Protein AF-A0A660UCB7-F1 (afdb_monomer_lite)

Structure (mmCIF, N/CA/C/O backbone):
data_AF-A0A660UCB7-F1
#
_entry.id   AF-A0A660UCB7-F1
#
loop_
_atom_site.group_PDB
_atom_site.id
_atom_site.type_symbol
_atom_site.label_atom_id
_atom_site.label_alt_id
_atom_site.label_comp_id
_atom_site.label_asym_id
_atom_site.label_entity_id
_atom_site.label_seq_id
_atom_site.pdbx_PDB_ins_code
_atom_site.Cartn_x
_atom_site.Cartn_y
_atom_site.Cartn_z
_atom_site.occupancy
_atom_site.B_iso_or_equiv
_atom_site.auth_seq_id
_atom_site.auth_comp_id
_atom_site.auth_asym_id
_atom_site.auth_atom_id
_atom_site.pdbx_PDB_model_num
ATOM 1 N N . MET A 1 1 ? -10.565 69.804 5.236 1.00 47.28 1 MET A N 1
ATOM 2 C CA . MET A 1 1 ? -10.182 69.127 3.976 1.00 47.28 1 MET A CA 1
ATOM 3 C C . MET A 1 1 ? -8.966 68.244 4.258 1.00 47.28 1 MET A C 1
ATOM 5 O O . MET A 1 1 ? -7.857 68.720 4.106 1.00 47.28 1 MET A O 1
ATOM 9 N N . GLU A 1 2 ? -9.143 66.993 4.703 1.00 52.09 2 GLU A N 1
ATOM 10 C CA . GLU A 1 2 ? -8.010 66.084 5.016 1.00 52.09 2 GLU A CA 1
ATOM 11 C C . GLU A 1 2 ? -8.271 64.611 4.627 1.00 52.09 2 GLU A C 1
ATOM 13 O O . GLU A 1 2 ? -7.689 63.690 5.181 1.00 52.09 2 GLU A O 1
ATOM 18 N N . ALA A 1 3 ? -9.126 64.343 3.634 1.00 50.25 3 ALA A N 1
ATOM 19 C CA . ALA A 1 3 ? -9.376 62.966 3.176 1.00 50.25 3 ALA A CA 1
ATOM 20 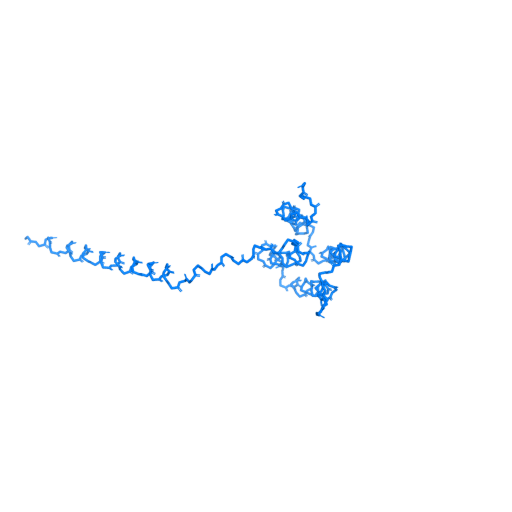C C . ALA A 1 3 ? -8.470 62.522 2.004 1.00 50.25 3 ALA A C 1
ATOM 22 O O . ALA A 1 3 ? -8.366 61.336 1.709 1.00 50.25 3 ALA A O 1
ATOM 23 N N . SER A 1 4 ? -7.786 63.452 1.324 1.00 53.91 4 SER A N 1
ATOM 24 C CA . SER A 1 4 ? -7.084 63.157 0.058 1.00 53.91 4 SER A CA 1
ATOM 25 C C . SER A 1 4 ? -5.646 62.630 0.233 1.00 53.91 4 SER A C 1
ATOM 27 O O . SER A 1 4 ? -5.049 62.129 -0.719 1.00 53.91 4 SER A O 1
ATOM 29 N N . GLY A 1 5 ? -5.073 62.722 1.440 1.00 53.78 5 GLY A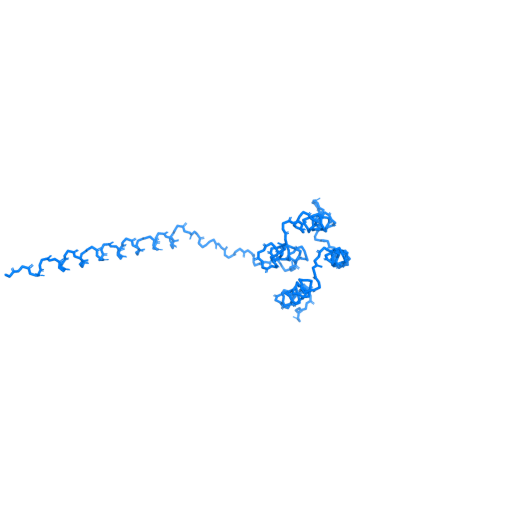 N 1
ATOM 30 C CA . GLY A 1 5 ? -3.704 62.269 1.727 1.00 53.78 5 GLY A CA 1
ATOM 31 C C . GLY A 1 5 ? -3.584 60.788 2.109 1.00 53.78 5 GLY A C 1
ATOM 32 O O . GLY A 1 5 ? -2.556 60.173 1.835 1.00 53.78 5 GLY A O 1
ATOM 33 N N . MET A 1 6 ? -4.629 60.210 2.710 1.00 51.88 6 MET A N 1
ATOM 34 C CA . MET A 1 6 ? -4.616 58.842 3.252 1.00 51.88 6 MET A CA 1
ATOM 35 C C . MET A 1 6 ? -4.736 57.791 2.135 1.00 51.88 6 MET A C 1
ATOM 37 O O . MET A 1 6 ? -3.851 56.953 1.994 1.00 51.88 6 MET A O 1
ATOM 41 N N . MET A 1 7 ? -5.695 57.960 1.210 1.00 58.62 7 MET A N 1
ATOM 42 C CA . MET A 1 7 ? -5.878 57.065 0.049 1.00 58.62 7 MET A CA 1
ATOM 43 C C . MET A 1 7 ? -4.640 56.957 -0.855 1.00 58.62 7 MET A C 1
ATOM 45 O O . MET A 1 7 ? -4.400 55.912 -1.453 1.00 58.62 7 MET A O 1
ATOM 49 N N . LYS A 1 8 ? -3.835 58.024 -0.971 1.00 56.78 8 LYS A N 1
ATOM 50 C CA . LYS A 1 8 ? -2.609 58.013 -1.792 1.00 56.78 8 LYS A CA 1
ATOM 51 C C . LYS A 1 8 ? -1.508 57.155 -1.166 1.00 56.78 8 LYS A C 1
ATOM 53 O O . LYS A 1 8 ? -0.749 56.525 -1.898 1.00 56.78 8 LYS A O 1
ATOM 58 N N . ARG A 1 9 ? -1.431 57.122 0.170 1.00 58.12 9 ARG A N 1
ATOM 59 C CA . ARG A 1 9 ? -0.480 56.290 0.922 1.00 58.12 9 ARG A CA 1
ATOM 60 C C . ARG A 1 9 ? -0.880 54.819 0.862 1.00 58.12 9 ARG A C 1
ATOM 62 O O . ARG A 1 9 ? -0.021 53.990 0.585 1.00 58.12 9 ARG A O 1
ATOM 69 N N . ASP A 1 10 ? -2.172 54.523 0.989 1.00 62.66 10 ASP A N 1
ATOM 70 C CA . ASP A 1 10 ? -2.699 53.158 0.869 1.00 62.66 10 ASP A CA 1
ATOM 71 C C . ASP A 1 10 ? -2.526 52.602 -0.552 1.00 62.66 10 ASP A C 1
ATOM 73 O O . ASP A 1 10 ? -2.124 51.453 -0.734 1.00 62.66 10 ASP A O 1
ATOM 77 N N . LEU A 1 11 ? -2.728 53.441 -1.576 1.00 65.12 11 LEU A N 1
ATOM 78 C CA . LEU A 1 11 ? -2.488 53.073 -2.972 1.00 65.12 11 LEU A CA 1
ATOM 79 C C . LEU A 1 11 ? -0.995 52.839 -3.257 1.00 65.12 11 LEU A C 1
ATOM 81 O O . LEU A 1 11 ? -0.643 51.865 -3.918 1.00 65.12 11 LEU A O 1
ATOM 85 N N . ALA A 1 12 ? -0.105 53.686 -2.733 1.00 65.88 12 ALA A N 1
ATOM 86 C CA . ALA A 1 12 ? 1.341 53.507 -2.877 1.00 65.88 12 ALA A CA 1
ATOM 87 C C . ALA A 1 12 ? 1.847 52.238 -2.164 1.00 65.88 12 ALA A C 1
ATOM 89 O O . ALA A 1 12 ? 2.740 51.551 -2.671 1.00 65.88 12 ALA A O 1
ATOM 90 N N . PHE A 1 13 ? 1.244 51.894 -1.023 1.00 65.94 13 PHE A N 1
ATOM 91 C CA . PHE A 1 13 ? 1.552 50.675 -0.281 1.00 65.94 13 PHE A CA 1
ATOM 92 C C . PHE A 1 13 ? 1.051 49.427 -1.021 1.00 65.94 13 PHE A C 1
ATOM 94 O O . PHE A 1 13 ? 1.806 48.473 -1.200 1.00 65.94 13 PHE A O 1
ATOM 101 N N . ALA A 1 14 ? -0.176 49.462 -1.551 1.00 68.00 14 ALA A N 1
ATOM 102 C CA . ALA A 1 14 ? -0.734 48.384 -2.367 1.00 68.00 14 ALA A CA 1
ATOM 103 C C . ALA A 1 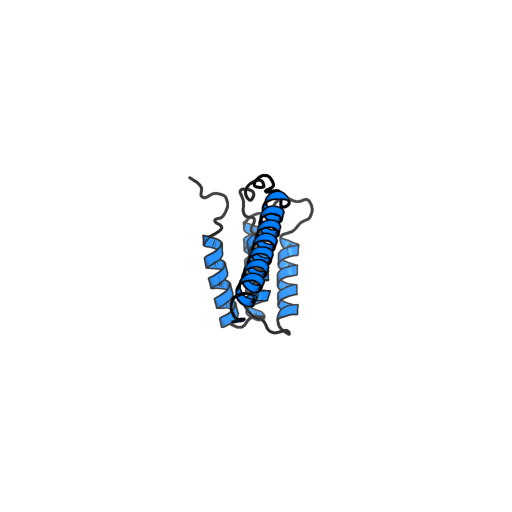14 ? 0.082 48.137 -3.649 1.00 68.00 14 ALA A C 1
ATOM 105 O O . ALA A 1 14 ? 0.358 46.988 -3.993 1.00 68.00 14 ALA A O 1
ATOM 106 N N . ILE A 1 15 ? 0.535 49.202 -4.322 1.00 72.19 15 ILE A N 1
ATOM 107 C CA . ILE A 1 15 ? 1.406 49.097 -5.502 1.00 72.19 15 ILE A CA 1
ATOM 108 C C . ILE A 1 15 ? 2.772 48.509 -5.124 1.00 72.19 15 ILE A C 1
ATOM 110 O O . ILE A 1 15 ? 3.281 47.658 -5.849 1.00 72.19 15 ILE A O 1
ATOM 114 N N . SER A 1 16 ? 3.345 48.893 -3.979 1.00 67.06 16 SER A N 1
ATOM 115 C CA . SER A 1 16 ? 4.616 48.321 -3.502 1.00 67.06 16 SER A CA 1
ATOM 116 C C . SER A 1 16 ? 4.501 46.832 -3.170 1.00 67.06 16 SER A C 1
ATOM 118 O O . SER A 1 16 ? 5.387 46.058 -3.528 1.00 67.06 16 SER A O 1
ATOM 120 N N . ILE A 1 17 ? 3.392 46.404 -2.556 1.00 74.06 17 ILE A N 1
ATOM 121 C CA . ILE A 1 17 ? 3.121 44.982 -2.297 1.00 74.06 17 ILE A CA 1
ATOM 122 C C . ILE A 1 17 ? 2.951 44.219 -3.615 1.00 74.06 17 ILE A C 1
ATOM 124 O O . ILE A 1 17 ? 3.537 43.149 -3.781 1.00 74.06 17 ILE A O 1
ATOM 128 N N . ALA A 1 18 ? 2.199 44.771 -4.571 1.00 68.88 18 ALA A N 1
ATOM 129 C CA . ALA A 1 18 ? 2.004 4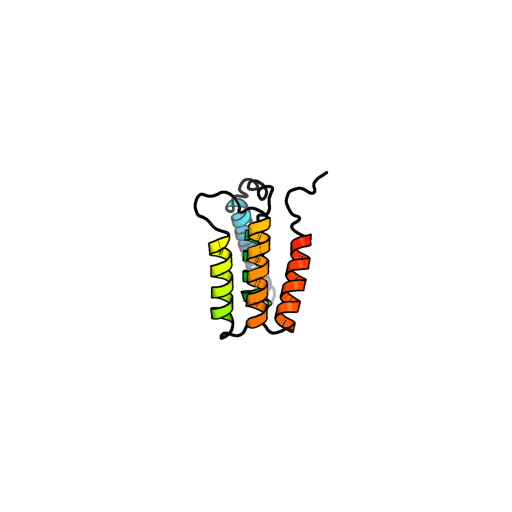4.151 -5.879 1.00 68.88 18 ALA A CA 1
ATOM 130 C C . ALA A 1 18 ? 3.322 44.038 -6.664 1.00 68.88 18 ALA A C 1
ATOM 132 O O . ALA A 1 18 ? 3.594 42.996 -7.260 1.00 68.88 18 ALA A O 1
ATOM 133 N N . ALA A 1 19 ? 4.172 45.067 -6.615 1.00 70.62 19 ALA A N 1
ATOM 134 C CA . ALA A 1 19 ? 5.498 45.051 -7.227 1.00 70.62 19 ALA A CA 1
ATOM 135 C C . ALA A 1 19 ? 6.430 44.032 -6.549 1.00 70.62 19 ALA A C 1
ATOM 137 O O . ALA A 1 19 ? 7.140 43.299 -7.236 1.00 70.62 19 ALA A O 1
ATOM 138 N N . GLY A 1 20 ? 6.381 43.926 -5.216 1.00 68.69 20 GLY A N 1
ATOM 139 C CA . GLY A 1 20 ? 7.117 42.914 -4.454 1.00 68.69 20 GLY A CA 1
ATOM 140 C C . GLY A 1 20 ? 6.691 41.486 -4.807 1.00 68.69 20 GLY A C 1
ATOM 141 O O . GLY A 1 20 ? 7.537 40.639 -5.087 1.00 68.69 20 GLY A O 1
ATOM 142 N N . LEU A 1 21 ? 5.383 41.225 -4.885 1.00 71.12 21 LEU A N 1
ATOM 143 C CA . LEU A 1 21 ? 4.836 39.934 -5.323 1.00 71.12 21 LEU A CA 1
ATOM 144 C C . LEU A 1 21 ? 5.215 39.609 -6.773 1.00 71.12 21 LEU A C 1
ATOM 146 O O . LEU A 1 21 ? 5.614 38.481 -7.061 1.00 71.12 21 LEU A O 1
ATOM 150 N N . ALA A 1 22 ? 5.154 40.588 -7.679 1.00 67.38 22 ALA A N 1
ATOM 151 C CA . ALA A 1 22 ? 5.566 40.411 -9.069 1.00 67.38 22 ALA A CA 1
ATOM 152 C C . ALA A 1 22 ? 7.066 40.089 -9.192 1.00 67.38 22 ALA A C 1
ATOM 154 O O . ALA A 1 22 ? 7.441 39.220 -9.979 1.00 67.38 22 ALA A O 1
ATOM 155 N N . ALA A 1 23 ? 7.918 40.721 -8.379 1.00 66.75 23 ALA A N 1
ATOM 156 C CA . ALA A 1 23 ? 9.348 40.431 -8.339 1.00 66.75 23 ALA A CA 1
ATOM 157 C C . ALA A 1 23 ? 9.639 39.016 -7.809 1.00 66.75 23 ALA A C 1
ATOM 159 O O . ALA A 1 23 ? 10.476 38.316 -8.378 1.00 66.75 23 ALA A O 1
ATOM 160 N N . ILE A 1 24 ? 8.912 38.552 -6.784 1.00 68.06 24 ILE A N 1
ATOM 161 C CA . ILE A 1 24 ? 9.037 37.181 -6.261 1.00 68.06 24 ILE A CA 1
ATOM 162 C C . ILE A 1 24 ? 8.608 36.153 -7.320 1.00 68.06 24 ILE A C 1
ATOM 164 O O . ILE A 1 24 ? 9.303 35.158 -7.525 1.00 68.06 24 ILE A O 1
ATOM 168 N N . LEU A 1 25 ? 7.512 36.403 -8.043 1.00 64.50 25 LEU A N 1
ATOM 169 C CA . LEU A 1 25 ? 7.050 35.528 -9.128 1.00 64.50 25 LEU A CA 1
ATOM 170 C C . LEU A 1 25 ? 8.030 35.499 -10.313 1.00 64.50 25 LEU A C 1
ATOM 172 O O . LEU A 1 25 ? 8.300 34.430 -10.861 1.00 64.50 25 LEU A O 1
ATOM 176 N N . ALA A 1 26 ? 8.606 36.645 -10.685 1.00 63.78 26 ALA A N 1
ATOM 177 C CA . ALA A 1 26 ? 9.623 36.720 -11.733 1.00 63.78 26 ALA A CA 1
ATOM 178 C C . ALA A 1 26 ? 10.922 36.007 -11.318 1.00 63.78 26 ALA A C 1
ATOM 180 O O . ALA A 1 26 ? 11.524 35.295 -12.120 1.00 63.78 26 ALA A O 1
ATOM 181 N N . PHE A 1 27 ? 11.319 36.131 -10.048 1.00 60.78 27 PHE A N 1
ATOM 182 C CA . PHE A 1 27 ? 12.483 35.443 -9.498 1.00 60.78 27 PHE A CA 1
ATOM 183 C C . PHE A 1 27 ? 12.287 33.922 -9.479 1.00 60.78 27 PHE A C 1
ATOM 185 O O . PHE A 1 27 ? 13.186 33.198 -9.898 1.00 60.78 27 PHE A O 1
ATOM 192 N N . GLN A 1 28 ? 11.103 33.421 -9.105 1.00 57.97 28 GLN A N 1
ATOM 193 C CA . GLN A 1 28 ? 10.747 31.995 -9.210 1.00 57.97 28 GLN A CA 1
ATOM 194 C C . GLN A 1 28 ? 10.800 31.497 -10.667 1.00 57.97 28 GLN A C 1
ATOM 196 O O . GLN A 1 28 ? 11.287 30.401 -10.931 1.00 57.97 28 GLN A O 1
ATOM 201 N N . ALA A 1 29 ? 10.360 32.310 -11.635 1.00 56.53 29 ALA A N 1
ATOM 202 C CA . ALA A 1 29 ? 10.397 31.953 -13.056 1.00 56.53 29 ALA A CA 1
ATOM 203 C C . ALA A 1 29 ? 11.816 31.919 -13.658 1.00 56.53 29 ALA A C 1
ATOM 205 O O . ALA A 1 29 ? 12.037 31.202 -14.635 1.00 56.53 29 ALA A O 1
ATOM 206 N N . LEU A 1 30 ? 12.756 32.689 -13.097 1.00 56.84 30 LEU A N 1
ATOM 207 C CA . LEU A 1 30 ? 14.141 32.801 -13.573 1.00 56.84 30 LEU A CA 1
ATOM 208 C C . LEU A 1 30 ? 15.125 31.888 -12.826 1.00 56.84 30 LEU A C 1
ATOM 210 O O . LEU A 1 30 ? 16.132 31.491 -13.405 1.00 56.84 30 LEU A O 1
ATOM 214 N N . THR A 1 31 ? 14.855 31.554 -11.560 1.00 54.06 31 THR A N 1
ATOM 215 C CA . THR A 1 31 ? 15.765 30.756 -10.715 1.00 54.06 31 THR A CA 1
ATOM 216 C C . THR A 1 31 ? 15.363 29.300 -10.563 1.00 54.06 31 THR A C 1
ATOM 218 O O . THR A 1 31 ? 16.210 28.493 -10.191 1.00 54.06 31 THR A O 1
ATOM 221 N N . ILE A 1 32 ? 14.119 28.930 -10.891 1.00 53.25 32 ILE A N 1
ATOM 222 C CA . ILE A 1 32 ? 13.780 27.527 -11.114 1.00 53.25 32 ILE A CA 1
ATOM 223 C C . ILE A 1 32 ? 14.240 27.209 -12.534 1.00 53.25 32 ILE A C 1
ATOM 225 O O . ILE A 1 32 ? 13.565 27.617 -13.486 1.00 53.25 32 ILE A O 1
ATOM 229 N N . PRO A 1 33 ? 15.358 26.487 -12.733 1.00 44.19 33 PRO A N 1
ATOM 230 C CA . PRO A 1 33 ? 15.617 25.925 -14.037 1.00 44.19 33 PRO A CA 1
ATOM 231 C C . PRO A 1 33 ? 14.390 25.083 -14.378 1.00 44.19 33 PRO A C 1
ATOM 233 O O . PRO A 1 33 ? 14.102 24.075 -13.727 1.00 44.19 33 PRO A O 1
ATOM 236 N N . ARG A 1 34 ? 13.661 25.476 -15.428 1.00 49.78 34 ARG A N 1
ATOM 237 C CA . ARG A 1 34 ? 12.971 24.492 -16.255 1.00 49.78 34 ARG A CA 1
ATOM 238 C C . ARG A 1 34 ? 14.088 23.639 -16.830 1.00 49.78 34 ARG A C 1
ATOM 240 O O . ARG A 1 34 ? 14.560 23.887 -17.936 1.00 49.78 34 ARG A O 1
ATOM 247 N N . GLY A 1 35 ? 14.568 22.699 -16.015 1.00 47.16 35 GLY A N 1
ATOM 248 C CA . GLY A 1 35 ? 15.487 21.675 -16.449 1.00 47.16 35 GLY A CA 1
ATOM 249 C C . GLY A 1 35 ? 14.917 21.062 -17.722 1.00 47.16 35 GLY A C 1
ATOM 250 O O . GLY A 1 35 ? 13.693 21.117 -17.931 1.00 47.16 35 GLY A O 1
ATOM 251 N N . PRO A 1 36 ? 15.774 20.519 -18.600 1.00 44.19 36 PRO A N 1
ATOM 252 C CA . PRO A 1 36 ? 15.288 19.764 -19.743 1.00 44.19 36 PRO A CA 1
ATOM 253 C C . PRO A 1 36 ? 14.184 18.855 -19.224 1.00 44.19 36 PRO A C 1
ATOM 255 O O . PRO A 1 36 ? 14.375 18.242 -18.170 1.00 44.19 36 PRO A O 1
ATOM 258 N N . ARG A 1 37 ? 13.010 18.863 -19.884 1.00 47.22 37 ARG A N 1
ATOM 259 C CA . ARG A 1 37 ? 11.971 17.858 -19.635 1.00 47.22 37 ARG A CA 1
ATOM 260 C C . ARG A 1 37 ? 12.743 16.563 -19.482 1.00 47.22 37 ARG A C 1
ATOM 262 O O . ARG A 1 37 ? 13.383 16.144 -20.449 1.00 47.22 37 ARG A O 1
ATOM 269 N N . GLY A 1 38 ? 12.802 16.055 -18.247 1.00 45.75 38 GLY A N 1
ATOM 270 C CA . GLY A 1 38 ? 13.577 14.861 -17.963 1.00 45.75 38 GLY A CA 1
ATOM 271 C C . GLY A 1 38 ? 13.147 13.810 -18.976 1.00 45.75 38 GLY A C 1
ATOM 272 O O . GLY A 1 38 ? 12.013 13.913 -19.471 1.00 45.75 38 GLY A O 1
ATOM 273 N N . PRO A 1 39 ? 14.024 12.857 -19.336 1.00 41.81 39 PRO A N 1
ATOM 274 C CA . PRO A 1 39 ? 13.618 11.759 -20.200 1.00 41.81 39 PRO A CA 1
ATOM 275 C C . PRO A 1 39 ? 12.236 11.318 -19.728 1.00 41.81 39 PRO A C 1
ATOM 277 O O . PRO A 1 39 ? 12.042 11.097 -18.526 1.00 41.81 39 PRO A O 1
ATOM 280 N N . GLY A 1 40 ? 11.251 11.385 -20.637 1.00 44.16 40 GLY A N 1
ATOM 281 C CA . GLY A 1 40 ? 9.876 11.023 -20.308 1.00 44.16 40 GLY A CA 1
ATOM 282 C C . GLY A 1 40 ? 9.906 9.705 -19.536 1.00 44.16 40 GLY A C 1
ATOM 283 O O . GLY A 1 40 ? 10.828 8.918 -19.778 1.00 44.16 40 GLY A O 1
ATOM 284 N N . PRO A 1 41 ? 8.990 9.494 -18.570 1.00 43.56 41 PRO A N 1
ATOM 285 C CA . PRO A 1 41 ? 9.053 8.336 -17.685 1.00 43.56 41 PRO A CA 1
ATOM 286 C C . PRO A 1 41 ? 9.384 7.097 -18.525 1.00 43.56 41 PRO A C 1
ATOM 288 O O . PRO A 1 41 ? 8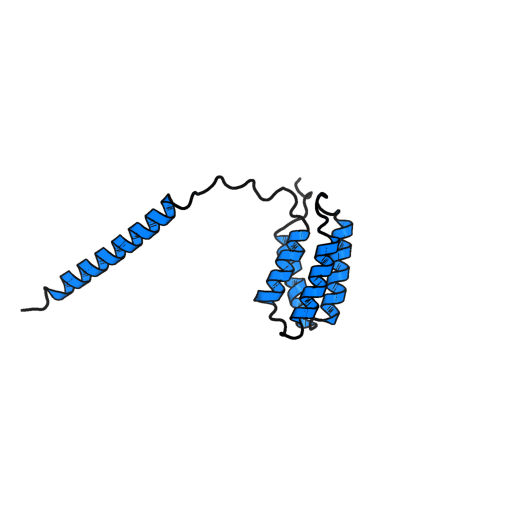.731 6.914 -19.558 1.00 43.56 41 PRO A O 1
ATOM 291 N N . PRO A 1 42 ? 10.446 6.344 -18.172 1.00 41.06 42 PRO A N 1
ATOM 292 C CA . PRO A 1 42 ? 10.985 5.303 -19.035 1.00 41.06 42 PRO A CA 1
ATOM 293 C C . PRO A 1 42 ? 9.850 4.392 -19.522 1.00 41.06 42 PRO A C 1
ATOM 295 O O . PRO A 1 42 ? 8.931 4.100 -18.749 1.00 41.06 42 PRO A O 1
ATOM 298 N N . PRO A 1 43 ? 9.854 3.989 -20.805 1.00 41.59 43 PRO A N 1
ATOM 299 C CA . PRO A 1 43 ? 8.789 3.169 -21.356 1.00 41.59 43 PRO A CA 1
ATOM 300 C C . PRO A 1 43 ? 8.797 1.826 -20.627 1.00 41.59 43 PRO A C 1
ATOM 302 O O . PRO A 1 43 ? 9.740 1.047 -20.730 1.00 41.59 43 PRO A O 1
ATOM 305 N N . GLY A 1 44 ? 7.752 1.606 -19.834 1.00 44.28 44 GLY A N 1
ATOM 306 C CA . GLY A 1 44 ? 7.731 0.585 -18.796 1.00 44.28 44 GLY A CA 1
ATOM 307 C C . GLY A 1 44 ? 7.498 1.231 -17.450 1.00 44.28 44 GLY A C 1
ATOM 308 O O . GLY A 1 44 ? 8.421 1.387 -16.657 1.00 44.28 44 GLY A O 1
ATOM 309 N N . MET A 1 45 ? 6.246 1.606 -17.181 1.00 48.38 45 MET A N 1
ATOM 310 C CA . MET A 1 45 ? 5.873 1.864 -15.802 1.00 48.38 45 MET A CA 1
ATOM 311 C C . MET A 1 45 ? 5.964 0.531 -15.070 1.00 48.38 45 MET A C 1
ATOM 313 O O . MET A 1 45 ? 5.105 -0.339 -15.234 1.00 48.38 45 MET A O 1
ATOM 317 N N . ALA A 1 46 ? 7.079 0.345 -14.370 1.00 53.78 46 ALA A N 1
ATOM 318 C CA . ALA A 1 46 ? 7.327 -0.876 -13.658 1.00 53.78 46 ALA A CA 1
ATOM 319 C C . ALA A 1 46 ? 6.253 -1.023 -12.558 1.00 53.78 46 ALA A C 1
ATOM 321 O O . ALA A 1 46 ? 5.679 -0.042 -12.066 1.00 53.78 46 ALA A O 1
ATOM 322 N N . PRO A 1 47 ? 5.870 -2.255 -12.222 1.00 53.75 47 PRO A N 1
ATOM 323 C CA . PRO A 1 47 ? 4.816 -2.485 -11.240 1.00 53.75 47 PRO A CA 1
ATOM 324 C C . PRO A 1 47 ? 5.182 -2.092 -9.802 1.00 53.75 47 PRO A C 1
ATOM 326 O O . PRO A 1 47 ? 4.310 -2.029 -8.937 1.00 53.75 47 PRO A O 1
ATOM 329 N N . ASP A 1 48 ? 6.452 -1.758 -9.574 1.00 62.03 48 ASP A N 1
ATOM 330 C CA . ASP A 1 48 ? 6.959 -1.068 -8.388 1.00 62.03 48 ASP A CA 1
ATOM 331 C C . ASP A 1 48 ? 6.219 0.256 -8.116 1.00 62.03 48 ASP A C 1
ATOM 333 O O . ASP A 1 48 ? 5.932 0.573 -6.962 1.00 62.03 48 ASP A O 1
ATOM 337 N N . ARG A 1 49 ? 5.806 0.985 -9.162 1.00 71.94 49 ARG A N 1
ATOM 338 C CA . ARG A 1 49 ? 5.037 2.229 -9.018 1.00 71.94 49 ARG A CA 1
ATOM 339 C C . ARG A 1 49 ? 3.608 2.011 -8.551 1.00 71.94 49 ARG A C 1
ATOM 341 O O . ARG A 1 49 ? 3.055 2.889 -7.894 1.00 71.94 49 ARG A O 1
ATOM 348 N N . LEU A 1 50 ? 2.997 0.871 -8.886 1.00 78.56 50 LEU A N 1
ATOM 349 C CA . LEU A 1 50 ? 1.671 0.541 -8.360 1.00 78.56 50 LEU A CA 1
ATOM 350 C C . LEU A 1 50 ? 1.760 0.290 -6.856 1.00 78.56 50 LEU A C 1
ATOM 352 O O . LEU A 1 50 ? 0.915 0.790 -6.122 1.00 78.56 50 LEU A O 1
ATOM 356 N N . LEU A 1 51 ? 2.790 -0.433 -6.410 1.00 85.06 51 LEU A N 1
ATOM 357 C CA . LEU A 1 51 ? 3.032 -0.694 -4.994 1.00 85.06 51 LEU A CA 1
ATOM 358 C C . LEU A 1 51 ? 3.277 0.613 -4.218 1.00 85.06 51 LEU A C 1
ATOM 360 O O . LEU A 1 51 ? 2.644 0.847 -3.192 1.00 85.06 51 LEU A O 1
ATOM 364 N N . GLU A 1 52 ? 4.113 1.504 -4.755 1.00 84.00 52 GLU A N 1
ATOM 365 C CA . GLU A 1 52 ? 4.393 2.819 -4.162 1.00 84.00 52 GLU A CA 1
ATOM 366 C C . GLU A 1 52 ? 3.163 3.727 -4.113 1.00 84.00 52 GLU A C 1
ATOM 368 O O . GLU A 1 52 ? 2.842 4.290 -3.065 1.00 84.00 52 GLU A O 1
ATOM 373 N N . ALA A 1 53 ? 2.425 3.830 -5.217 1.00 85.62 53 ALA A N 1
ATOM 374 C CA . ALA A 1 53 ? 1.207 4.625 -5.254 1.00 85.62 53 ALA A CA 1
ATOM 375 C C . ALA A 1 53 ? 0.135 4.054 -4.306 1.00 85.62 53 ALA A C 1
ATOM 377 O O . ALA A 1 53 ? -0.588 4.816 -3.667 1.00 85.62 53 ALA A O 1
ATOM 378 N N . SER A 1 54 ? 0.040 2.724 -4.212 1.00 90.12 54 SER A N 1
ATOM 379 C CA . SER A 1 54 ? -0.896 2.007 -3.340 1.00 90.12 54 SER A CA 1
ATOM 380 C C . SER A 1 54 ? -0.600 2.290 -1.868 1.00 90.12 54 SER A C 1
ATOM 382 O O . SER A 1 54 ? -1.503 2.662 -1.119 1.00 90.12 54 SER A O 1
ATOM 384 N N . TRP A 1 55 ? 0.674 2.253 -1.475 1.00 92.12 55 TRP A N 1
ATOM 385 C CA . TRP A 1 55 ? 1.101 2.653 -0.135 1.00 92.12 55 TRP A CA 1
ATOM 386 C C . TRP A 1 55 ? 0.754 4.112 0.184 1.00 92.12 55 TRP A C 1
ATOM 388 O O . TRP A 1 55 ? 0.172 4.397 1.230 1.00 92.12 55 TRP A O 1
ATOM 398 N N . ALA A 1 56 ? 1.035 5.040 -0.737 1.00 90.62 56 ALA A N 1
ATOM 399 C CA . ALA A 1 56 ? 0.694 6.449 -0.549 1.00 90.62 56 ALA A CA 1
ATOM 400 C C . ALA A 1 56 ? -0.821 6.650 -0.372 1.00 90.62 56 ALA A C 1
ATOM 402 O O . ALA A 1 56 ? -1.257 7.369 0.528 1.00 90.62 56 ALA A O 1
ATOM 403 N N . PHE A 1 57 ? -1.636 5.973 -1.184 1.00 92.19 57 PHE A N 1
ATOM 404 C CA . PHE A 1 57 ? -3.089 6.011 -1.044 1.00 92.19 57 PHE A CA 1
ATOM 405 C C . PHE A 1 57 ? -3.544 5.499 0.328 1.00 92.19 57 PHE A C 1
ATOM 407 O O . PHE A 1 57 ? -4.401 6.116 0.960 1.00 92.19 57 PHE A O 1
ATOM 414 N N . ILE A 1 58 ? -2.946 4.418 0.831 1.00 91.75 58 ILE A N 1
ATOM 415 C CA . ILE A 1 58 ? -3.255 3.915 2.171 1.00 91.75 58 ILE A CA 1
ATOM 416 C C . ILE A 1 58 ? -2.954 4.969 3.238 1.00 91.75 58 ILE A C 1
ATOM 418 O O . ILE A 1 58 ? -3.837 5.295 4.031 1.00 91.75 58 ILE A O 1
ATOM 422 N N . CYS A 1 59 ? -1.746 5.534 3.234 1.00 89.06 59 CYS A N 1
ATOM 423 C CA . CYS A 1 59 ? -1.317 6.489 4.255 1.00 89.06 59 CYS A CA 1
ATOM 424 C C . CYS A 1 59 ? -2.144 7.780 4.278 1.00 89.06 59 CYS A C 1
ATOM 426 O O . CYS A 1 59 ? -2.407 8.306 5.356 1.00 89.06 59 CYS A O 1
ATOM 428 N N . PHE A 1 60 ? -2.543 8.300 3.114 1.00 88.69 60 PHE A N 1
ATOM 429 C CA . PHE A 1 60 ? -3.142 9.636 3.027 1.00 88.69 60 PHE A CA 1
ATOM 430 C C . PHE A 1 60 ? -4.657 9.633 2.796 1.00 88.69 60 PHE A C 1
ATOM 432 O O . PHE A 1 60 ? -5.343 10.541 3.257 1.00 88.69 60 PHE A O 1
ATOM 439 N N . GLU A 1 61 ? -5.200 8.619 2.121 1.00 90.31 61 GLU A N 1
ATOM 440 C CA . GLU A 1 61 ? -6.586 8.636 1.628 1.00 90.31 61 GLU A CA 1
ATOM 441 C C . GLU A 1 61 ? -7.464 7.547 2.255 1.00 90.31 61 GLU A C 1
ATOM 443 O O . GLU A 1 61 ? -8.669 7.752 2.467 1.00 90.31 61 GLU A O 1
ATOM 448 N N . LEU A 1 62 ? -6.883 6.380 2.558 1.00 90.56 62 LEU A N 1
ATOM 449 C CA . LEU A 1 62 ? -7.627 5.243 3.106 1.00 90.56 62 LEU A CA 1
ATOM 450 C C . LEU A 1 62 ? -7.901 5.374 4.609 1.00 90.56 62 LEU A C 1
ATOM 452 O O . LEU A 1 62 ? -8.848 4.759 5.095 1.00 90.56 62 LEU A O 1
ATOM 456 N N . ARG A 1 63 ? -7.129 6.221 5.305 1.00 90.81 63 ARG A N 1
ATOM 457 C CA . ARG A 1 63 ? -7.254 6.519 6.743 1.00 90.81 63 ARG A CA 1
ATOM 458 C C . ARG A 1 63 ? -7.314 5.238 7.604 1.00 90.81 63 ARG A C 1
ATOM 460 O O . ARG A 1 63 ? -8.320 5.020 8.281 1.00 90.81 63 ARG A O 1
ATOM 467 N N . PRO A 1 64 ? -6.291 4.363 7.542 1.00 91.75 64 PRO A N 1
ATOM 468 C CA . PRO A 1 64 ? -6.186 3.222 8.450 1.00 91.75 64 PRO A CA 1
ATOM 469 C C . PRO A 1 64 ? -6.064 3.693 9.905 1.00 91.75 64 PRO A C 1
ATOM 471 O O . PRO A 1 64 ? -5.649 4.826 10.159 1.00 91.75 64 PRO A O 1
ATOM 474 N N . SER A 1 65 ? -6.414 2.829 10.857 1.00 92.81 65 SER A N 1
ATOM 475 C CA . SER A 1 65 ? -6.151 3.087 12.273 1.00 92.81 65 SER A CA 1
ATOM 476 C C . SER A 1 65 ? -4.653 3.004 12.580 1.00 92.81 65 SER A C 1
ATOM 478 O O . SER A 1 65 ? -3.883 2.354 11.865 1.00 92.81 65 SER A O 1
ATOM 480 N N . ASP A 1 66 ? -4.243 3.615 13.690 1.00 93.31 66 ASP A N 1
ATOM 481 C CA . ASP A 1 66 ? -2.853 3.558 14.155 1.00 93.31 66 ASP A CA 1
ATOM 482 C C . ASP A 1 66 ? -2.400 2.123 14.468 1.00 93.31 66 ASP A C 1
ATOM 484 O O . ASP A 1 66 ? -1.226 1.796 14.318 1.00 93.31 66 ASP A O 1
ATOM 488 N N . GLU A 1 67 ? -3.336 1.248 14.839 1.00 93.75 67 GLU A N 1
ATOM 489 C CA . GLU A 1 67 ? -3.092 -0.177 15.085 1.00 93.75 67 GLU A CA 1
ATOM 490 C C . GLU A 1 67 ? -2.881 -0.962 13.780 1.00 93.75 67 GLU A C 1
ATOM 492 O O . GLU A 1 67 ? -2.060 -1.876 13.735 1.00 93.75 67 GLU A O 1
ATOM 497 N N . GLN A 1 68 ? -3.561 -0.576 12.693 1.00 93.50 68 GLN A N 1
ATOM 498 C CA . GLN A 1 68 ? -3.406 -1.202 11.374 1.00 93.50 68 GLN A CA 1
ATOM 499 C C . GLN A 1 68 ? -2.082 -0.809 10.700 1.00 93.50 68 GLN A C 1
ATOM 501 O O . GLN A 1 68 ? -1.490 -1.609 9.973 1.00 93.50 68 GLN A O 1
ATOM 506 N N . LEU A 1 69 ? -1.600 0.421 10.909 1.00 93.94 69 LEU A N 1
ATOM 507 C CA . LEU A 1 69 ? -0.437 0.974 10.201 1.00 93.94 69 LEU A CA 1
ATOM 508 C C . LEU A 1 69 ? 0.847 0.123 10.307 1.00 93.94 69 LEU A C 1
ATOM 510 O O . LEU A 1 69 ? 1.480 -0.093 9.268 1.00 93.94 69 LEU A O 1
ATOM 514 N N . PRO A 1 70 ? 1.255 -0.391 11.486 1.00 95.69 70 PRO A N 1
ATOM 515 C CA . PRO A 1 70 ? 2.414 -1.273 11.601 1.00 95.69 70 PRO A CA 1
ATOM 516 C C . PRO A 1 70 ? 2.283 -2.561 10.783 1.00 95.69 70 PRO A C 1
ATOM 518 O O . PRO A 1 70 ? 3.254 -3.000 10.165 1.00 95.69 70 PRO A O 1
ATOM 521 N N . GLU A 1 71 ? 1.094 -3.165 10.754 1.00 95.81 71 GLU A N 1
ATOM 522 C CA . GLU A 1 71 ? 0.843 -4.400 10.007 1.00 95.81 71 GLU A CA 1
ATOM 523 C C . GLU A 1 71 ? 0.824 -4.151 8.499 1.00 95.81 71 GLU A C 1
ATOM 525 O O . GLU A 1 71 ? 1.455 -4.889 7.737 1.00 95.81 71 GLU A O 1
ATOM 530 N N . LEU A 1 72 ? 0.181 -3.060 8.071 1.00 95.56 72 LEU A N 1
ATOM 531 C CA . LEU A 1 72 ? 0.189 -2.613 6.680 1.00 95.56 72 LEU A CA 1
ATOM 532 C C . LEU A 1 72 ? 1.621 -2.349 6.215 1.00 95.56 72 LEU A C 1
ATOM 534 O O . LEU A 1 72 ? 2.035 -2.855 5.175 1.00 95.56 72 LEU A O 1
ATOM 538 N N . ARG A 1 73 ? 2.412 -1.628 7.014 1.00 94.69 73 ARG A N 1
ATOM 539 C CA . ARG A 1 73 ? 3.816 -1.348 6.704 1.00 94.69 73 ARG A CA 1
ATOM 540 C C . ARG A 1 73 ? 4.613 -2.631 6.478 1.00 94.69 73 ARG A C 1
ATOM 542 O O . ARG A 1 73 ? 5.286 -2.739 5.458 1.00 94.69 73 ARG A O 1
ATOM 549 N N . ARG A 1 74 ? 4.495 -3.615 7.375 1.00 95.56 74 ARG A N 1
ATOM 550 C CA . ARG A 1 74 ? 5.169 -4.919 7.232 1.00 95.56 74 ARG A CA 1
ATOM 551 C C . ARG A 1 74 ? 4.738 -5.653 5.964 1.00 95.56 74 ARG A C 1
ATOM 553 O O . ARG A 1 74 ? 5.579 -6.189 5.249 1.00 95.56 74 ARG A O 1
ATOM 560 N N . ALA A 1 75 ? 3.440 -5.658 5.653 1.00 95.12 75 ALA A N 1
ATOM 561 C CA . ALA A 1 75 ? 2.931 -6.310 4.450 1.00 95.12 75 ALA A CA 1
ATOM 562 C C . ALA A 1 75 ? 3.530 -5.704 3.169 1.00 95.12 75 ALA A C 1
ATOM 564 O O . ALA A 1 75 ? 3.903 -6.442 2.254 1.00 95.12 75 ALA A O 1
ATOM 565 N N . TYR A 1 76 ? 3.664 -4.379 3.126 1.00 93.38 76 TYR A N 1
ATOM 566 C CA . TYR A 1 76 ? 4.273 -3.676 2.003 1.00 93.38 76 TYR A CA 1
ATOM 567 C C . TYR A 1 76 ? 5.799 -3.828 1.953 1.00 93.38 76 TYR A C 1
ATOM 569 O O . TYR A 1 76 ? 6.337 -4.043 0.869 1.00 93.38 76 TYR A O 1
ATOM 577 N N . GLU A 1 77 ? 6.507 -3.756 3.084 1.00 92.38 77 GLU A N 1
ATOM 578 C CA . GLU A 1 77 ? 7.960 -4.000 3.155 1.00 92.38 77 GLU A CA 1
ATOM 579 C C . GLU A 1 77 ? 8.317 -5.396 2.609 1.00 92.38 77 GLU A C 1
ATOM 581 O O . GLU A 1 77 ? 9.242 -5.541 1.804 1.00 92.38 77 GLU A O 1
ATOM 586 N N . ASP A 1 78 ? 7.515 -6.410 2.940 1.00 91.81 78 ASP A N 1
ATOM 587 C CA . ASP A 1 78 ? 7.658 -7.763 2.400 1.00 91.81 78 ASP A CA 1
ATOM 588 C C . ASP A 1 78 ? 7.407 -7.825 0.884 1.00 91.81 78 ASP A C 1
ATOM 590 O O . ASP A 1 78 ? 8.111 -8.538 0.168 1.00 91.81 78 ASP A O 1
ATOM 594 N N . ALA A 1 79 ? 6.427 -7.082 0.363 1.00 90.38 79 ALA A N 1
ATOM 595 C CA . ALA A 1 79 ? 6.186 -7.010 -1.078 1.00 90.38 79 ALA A CA 1
ATOM 596 C C . ALA A 1 79 ? 7.337 -6.292 -1.808 1.00 90.38 79 ALA A C 1
ATOM 598 O O . ALA A 1 79 ? 7.789 -6.745 -2.861 1.00 90.38 79 ALA A O 1
ATOM 599 N N . TRP A 1 80 ? 7.864 -5.211 -1.228 1.00 87.88 80 TRP A N 1
ATOM 600 C CA . TRP A 1 80 ? 8.999 -4.473 -1.778 1.00 87.88 80 TRP A CA 1
ATOM 601 C C . TRP A 1 80 ? 10.277 -5.297 -1.810 1.00 87.88 80 TRP A C 1
ATOM 603 O O . TRP A 1 80 ? 10.979 -5.260 -2.817 1.00 87.88 80 TRP A O 1
ATOM 613 N N . SER A 1 81 ? 10.581 -6.049 -0.751 1.00 87.25 81 SER A N 1
ATOM 614 C CA . SER A 1 81 ? 11.789 -6.883 -0.702 1.00 87.25 81 SER A CA 1
ATOM 615 C C . SER A 1 81 ? 11.794 -7.973 -1.779 1.00 87.25 81 SER A C 1
ATOM 617 O O . SER A 1 81 ? 12.843 -8.277 -2.342 1.00 87.25 81 SER A O 1
ATOM 619 N N . LYS A 1 82 ? 10.618 -8.505 -2.139 1.00 84.38 82 LYS A N 1
ATOM 620 C CA . LYS A 1 82 ? 10.469 -9.475 -3.236 1.00 84.38 82 LYS A CA 1
ATOM 621 C C . LYS A 1 82 ? 10.706 -8.859 -4.613 1.00 84.38 82 LYS A C 1
ATOM 623 O O . LYS A 1 82 ? 11.246 -9.532 -5.486 1.00 84.38 82 LYS A O 1
ATOM 628 N N . LEU A 1 83 ? 10.300 -7.601 -4.798 1.00 81.88 83 LEU A N 1
ATOM 629 C CA . LEU A 1 83 ? 10.325 -6.913 -6.093 1.00 81.88 83 LEU A CA 1
ATOM 630 C C . LEU A 1 83 ? 11.581 -6.075 -6.333 1.00 81.88 83 LEU A C 1
ATOM 632 O O . LEU A 1 83 ? 11.920 -5.798 -7.481 1.00 81.88 83 LEU A O 1
ATOM 636 N N . ARG A 1 84 ? 12.271 -5.647 -5.274 1.00 79.12 84 ARG A N 1
ATOM 637 C CA . ARG A 1 84 ? 13.428 -4.758 -5.358 1.00 79.12 84 ARG A CA 1
ATOM 638 C C . ARG A 1 84 ? 14.700 -5.519 -5.006 1.00 79.12 84 ARG A C 1
ATOM 640 O O . ARG A 1 84 ? 15.120 -5.544 -3.852 1.00 79.12 84 ARG A O 1
ATOM 647 N N . ARG A 1 85 ? 15.335 -6.098 -6.025 1.00 75.12 85 ARG A N 1
ATOM 648 C CA . ARG A 1 85 ? 16.661 -6.722 -5.922 1.00 75.12 85 ARG A CA 1
ATOM 649 C C . ARG A 1 85 ? 17.730 -5.716 -6.367 1.00 75.12 85 ARG A C 1
ATOM 651 O O . ARG A 1 85 ? 17.711 -5.284 -7.520 1.00 75.12 85 ARG A O 1
ATOM 658 N N . PRO A 1 86 ? 18.622 -5.256 -5.469 1.00 72.31 86 PRO A N 1
ATOM 659 C CA . PRO A 1 86 ? 19.651 -4.286 -5.828 1.00 72.31 86 PRO A CA 1
ATOM 660 C C . PRO A 1 86 ? 20.563 -4.829 -6.933 1.00 72.31 86 PRO A C 1
ATOM 662 O O . PRO A 1 86 ? 21.144 -5.897 -6.780 1.00 72.31 86 PRO A O 1
ATOM 665 N N . GLY A 1 87 ? 20.712 -4.079 -8.025 1.00 70.44 87 GLY A N 1
ATOM 666 C CA . GLY A 1 87 ? 21.588 -4.455 -9.142 1.00 70.44 87 GLY A CA 1
ATOM 667 C C . GLY A 1 87 ? 20.947 -5.361 -10.197 1.00 70.44 87 GLY A C 1
ATOM 668 O O . GLY A 1 87 ? 21.590 -5.631 -11.209 1.00 70.44 87 GLY A O 1
ATOM 669 N N . GLU A 1 88 ? 19.693 -5.777 -10.015 1.00 70.50 88 GLU A N 1
ATOM 670 C CA . GLU A 1 88 ? 18.919 -6.481 -11.040 1.00 70.50 88 GLU A CA 1
ATOM 671 C C . GLU A 1 88 ? 18.002 -5.514 -11.806 1.00 70.50 88 GLU A C 1
ATOM 673 O O . GLU A 1 88 ? 17.651 -4.430 -11.328 1.00 70.50 88 GLU A O 1
ATOM 678 N N . GLY A 1 89 ? 17.643 -5.897 -13.035 1.00 70.50 89 GLY A N 1
ATOM 679 C CA . GLY A 1 89 ? 16.646 -5.187 -13.836 1.00 70.50 89 GLY A CA 1
ATOM 680 C C . GLY A 1 89 ? 15.241 -5.246 -13.213 1.00 70.50 89 GLY A C 1
ATOM 681 O O . GLY A 1 89 ? 15.051 -5.846 -12.155 1.00 70.50 89 GLY A O 1
ATOM 682 N N . PRO A 1 90 ? 14.230 -4.627 -13.850 1.00 73.81 90 PRO A N 1
ATOM 683 C CA . PRO A 1 90 ? 12.860 -4.677 -13.346 1.00 73.81 90 PRO A CA 1
ATOM 684 C C . PRO A 1 90 ? 12.383 -6.133 -13.189 1.00 73.81 90 PRO A C 1
ATOM 686 O O . PRO A 1 90 ? 12.652 -6.946 -14.081 1.00 73.81 90 PRO A O 1
ATOM 689 N N . PRO A 1 91 ? 11.667 -6.469 -12.095 1.00 77.19 91 PRO A N 1
ATOM 690 C CA . PRO A 1 91 ? 11.174 -7.821 -11.875 1.00 77.19 91 PRO A CA 1
ATOM 691 C C . PRO A 1 91 ? 10.213 -8.214 -12.999 1.00 77.19 91 PRO A C 1
ATOM 693 O O . PRO A 1 91 ? 9.477 -7.360 -13.520 1.00 77.19 91 PRO A O 1
ATOM 696 N N . PRO A 1 92 ? 10.187 -9.496 -13.384 1.00 81.81 92 PRO A N 1
ATOM 697 C CA . PRO A 1 92 ? 9.342 -9.923 -14.474 1.00 81.81 92 PRO A CA 1
ATOM 698 C C . PRO A 1 92 ? 7.847 -9.825 -14.089 1.00 81.81 92 PRO A C 1
ATOM 700 O O . PRO A 1 92 ? 7.484 -9.862 -12.904 1.00 81.81 92 PRO A O 1
ATOM 703 N N . PRO A 1 93 ? 6.936 -9.646 -15.067 1.00 78.12 93 PRO A N 1
ATOM 704 C CA . PRO A 1 93 ? 5.531 -9.319 -14.798 1.00 78.12 93 PRO A CA 1
ATOM 705 C C . PRO A 1 93 ? 4.752 -10.375 -13.999 1.00 78.12 93 PRO A C 1
ATOM 707 O O . PRO A 1 93 ? 3.698 -10.074 -13.432 1.00 78.12 93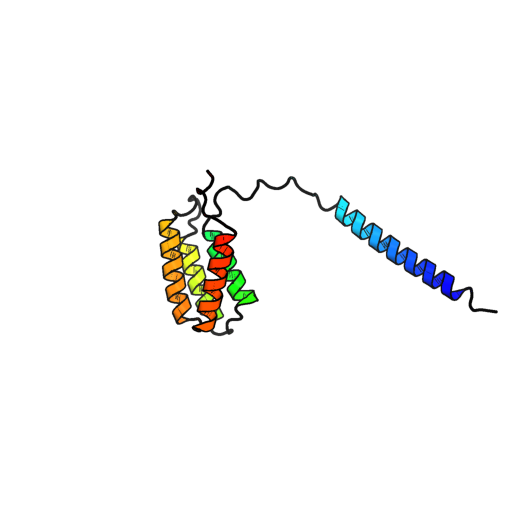 PRO A O 1
ATOM 710 N N . GLU A 1 94 ? 5.189 -11.629 -14.013 1.00 83.12 94 GLU A N 1
ATOM 711 C CA . GLU A 1 94 ? 4.640 -12.720 -13.212 1.00 83.12 94 GLU A CA 1
ATOM 712 C C . GLU A 1 94 ? 5.019 -12.605 -11.734 1.00 83.12 94 GLU A C 1
ATOM 714 O O . GLU A 1 94 ? 4.126 -12.689 -10.894 1.00 83.12 94 GLU A O 1
ATOM 719 N N . GLU A 1 95 ? 6.279 -12.300 -11.411 1.00 84.62 95 GLU A N 1
ATOM 720 C CA . GLU A 1 95 ? 6.742 -12.110 -10.027 1.00 84.62 95 GLU A CA 1
ATOM 721 C C . GLU A 1 95 ? 6.025 -10.933 -9.366 1.00 84.62 95 GLU A C 1
ATOM 723 O O . GLU A 1 95 ? 5.601 -10.994 -8.214 1.00 84.62 95 GLU A O 1
ATOM 728 N N . VAL A 1 96 ? 5.807 -9.876 -10.141 1.00 83.12 96 VAL A N 1
ATOM 729 C CA . VAL A 1 96 ? 4.970 -8.744 -9.753 1.00 83.12 96 VAL A CA 1
ATOM 730 C C . VAL A 1 96 ? 3.552 -9.176 -9.413 1.00 83.12 96 VAL A C 1
ATOM 732 O O . VAL A 1 96 ? 3.001 -8.752 -8.396 1.00 83.12 96 VAL A O 1
ATOM 735 N N . ARG A 1 97 ? 2.911 -9.935 -10.310 1.00 84.19 97 ARG A N 1
ATOM 736 C CA . ARG A 1 97 ? 1.509 -10.333 -10.135 1.00 84.19 97 ARG A CA 1
ATOM 737 C C . ARG A 1 97 ? 1.356 -11.198 -8.897 1.00 84.19 97 ARG A C 1
ATOM 739 O O . ARG A 1 97 ? 0.419 -10.980 -8.134 1.00 84.19 97 ARG A O 1
ATOM 746 N N . GLU A 1 98 ? 2.303 -12.100 -8.687 1.00 89.06 98 GLU A N 1
ATOM 747 C CA . GLU A 1 98 ? 2.384 -12.944 -7.505 1.00 89.06 98 GLU A CA 1
ATOM 748 C C . GLU A 1 98 ? 2.554 -12.104 -6.229 1.00 89.06 98 GLU A C 1
ATOM 750 O O . GLU A 1 98 ? 1.756 -12.219 -5.300 1.00 89.06 98 GLU A O 1
ATOM 755 N N . ALA A 1 99 ? 3.519 -11.179 -6.205 1.00 89.00 99 ALA A N 1
ATOM 756 C CA . ALA A 1 99 ? 3.754 -10.304 -5.056 1.00 89.00 99 ALA A CA 1
ATOM 757 C C . ALA A 1 99 ? 2.529 -9.436 -4.718 1.00 89.00 99 ALA A C 1
ATOM 759 O O . ALA A 1 99 ? 2.167 -9.306 -3.549 1.00 89.00 99 ALA A O 1
ATOM 760 N N . MET A 1 100 ? 1.854 -8.885 -5.731 1.00 88.62 100 MET A N 1
ATOM 761 C CA . MET A 1 100 ? 0.622 -8.113 -5.542 1.00 88.62 100 MET A CA 1
ATOM 762 C C . MET A 1 100 ? -0.536 -8.984 -5.043 1.00 88.62 100 MET A C 1
ATOM 764 O O . MET A 1 100 ? -1.302 -8.538 -4.193 1.00 88.62 100 MET A O 1
ATOM 768 N N . SER A 1 101 ? -0.663 -10.220 -5.535 1.00 90.88 101 SER A N 1
ATOM 769 C CA . SER A 1 101 ? -1.692 -11.159 -5.070 1.00 90.88 101 SER A CA 1
ATOM 770 C C . SER A 1 101 ? -1.509 -11.488 -3.589 1.00 90.88 101 SER A C 1
ATOM 772 O O . SER A 1 101 ? -2.442 -11.342 -2.798 1.00 90.88 101 SER A O 1
ATOM 774 N N . GLN A 1 102 ? -0.282 -11.836 -3.195 1.00 93.50 102 GLN A N 1
ATOM 775 C CA . GLN A 1 102 ? 0.066 -12.130 -1.803 1.00 93.50 102 GLN A CA 1
ATOM 776 C C . GLN A 1 102 ? -0.112 -10.906 -0.896 1.00 93.50 102 GLN A C 1
ATOM 778 O O . GLN A 1 102 ? -0.573 -11.028 0.240 1.00 93.50 102 GLN A O 1
ATOM 783 N N . LEU A 1 103 ? 0.218 -9.710 -1.392 1.00 94.19 103 LEU A N 1
ATOM 784 C CA . LEU A 1 103 ? -0.061 -8.468 -0.681 1.00 94.19 103 LEU A CA 1
ATOM 785 C C . LEU A 1 103 ? -1.566 -8.302 -0.455 1.00 94.19 103 LEU A C 1
ATOM 787 O O . LEU A 1 103 ? -1.986 -8.094 0.677 1.00 94.19 103 LEU A O 1
ATOM 791 N N . HIS A 1 104 ? -2.393 -8.445 -1.493 1.00 94.75 104 HIS A N 1
ATOM 792 C CA . HIS A 1 104 ? -3.848 -8.308 -1.377 1.00 94.75 104 HIS A CA 1
ATOM 793 C C . HIS A 1 104 ? -4.472 -9.314 -0.410 1.00 94.75 104 HIS A C 1
ATOM 795 O O . HIS A 1 104 ? -5.421 -8.966 0.288 1.00 94.75 104 HIS A O 1
ATOM 801 N N . GLU A 1 105 ? -3.955 -10.538 -0.328 1.00 95.69 105 GLU A N 1
ATOM 802 C CA . GLU A 1 105 ? -4.378 -11.510 0.688 1.00 95.69 105 GLU A CA 1
ATOM 803 C C . GLU A 1 105 ? -4.093 -11.024 2.107 1.00 95.69 105 GLU A C 1
ATOM 805 O O . GLU A 1 105 ? -4.987 -11.052 2.952 1.00 95.69 105 GLU A O 1
ATOM 810 N N . ARG A 1 106 ? -2.891 -10.500 2.358 1.00 95.31 106 ARG A N 1
ATOM 811 C CA . ARG A 1 106 ? -2.531 -9.944 3.669 1.00 95.31 106 ARG A CA 1
ATOM 812 C C . ARG A 1 106 ? -3.350 -8.706 4.011 1.00 95.31 106 ARG A C 1
ATOM 814 O O . ARG A 1 106 ? -3.829 -8.580 5.131 1.00 95.31 106 ARG A O 1
ATOM 821 N N . LEU A 1 107 ? -3.572 -7.822 3.041 1.00 96.06 107 LEU A N 1
ATOM 822 C CA . LEU A 1 107 ? -4.373 -6.618 3.248 1.00 96.06 107 LEU A CA 1
ATOM 823 C C . LEU A 1 107 ? -5.825 -6.938 3.612 1.00 96.06 107 LEU A C 1
ATOM 825 O O . LEU A 1 107 ? -6.388 -6.226 4.434 1.00 96.06 107 LEU A O 1
ATOM 829 N N . ARG A 1 108 ? -6.416 -8.024 3.094 1.00 96.19 108 ARG A N 1
ATOM 830 C CA . ARG A 1 108 ? -7.764 -8.468 3.503 1.00 96.19 108 ARG A CA 1
ATOM 831 C C . ARG A 1 108 ? -7.854 -8.895 4.967 1.00 96.19 108 ARG A C 1
ATOM 833 O O . ARG A 1 108 ? -8.946 -8.856 5.519 1.00 96.19 108 ARG A O 1
ATOM 840 N N . ALA A 1 109 ? -6.749 -9.330 5.568 1.00 96.25 109 ALA A N 1
ATOM 841 C CA . ALA A 1 109 ? -6.714 -9.694 6.982 1.00 96.25 109 ALA A CA 1
ATOM 842 C C . ALA A 1 109 ? -6.579 -8.468 7.903 1.00 96.25 109 ALA A C 1
ATOM 844 O O . ALA A 1 109 ? -6.972 -8.543 9.062 1.00 96.25 109 ALA A O 1
ATOM 845 N N . ILE A 1 110 ? -6.039 -7.356 7.389 1.00 96.12 110 ILE A N 1
ATOM 846 C CA . ILE A 1 110 ? -5.731 -6.147 8.170 1.00 96.12 110 ILE A CA 1
ATOM 847 C C . ILE A 1 110 ? -6.813 -5.073 7.993 1.00 96.12 110 ILE A C 1
ATOM 849 O O . ILE A 1 110 ? -7.205 -4.399 8.945 1.00 96.12 110 ILE A O 1
ATOM 853 N N . LEU A 1 111 ? -7.276 -4.876 6.759 1.00 95.88 111 LEU A N 1
ATOM 854 C CA . LEU A 1 111 ? -8.239 -3.842 6.386 1.00 95.88 111 LEU A CA 1
ATOM 855 C C . LEU A 1 111 ? -9.677 -4.327 6.564 1.00 95.88 111 LEU A C 1
ATOM 857 O O . LEU A 1 111 ? -9.981 -5.503 6.364 1.00 95.88 111 LEU A O 1
ATOM 861 N N . THR A 1 112 ? -10.593 -3.395 6.835 1.00 96.44 112 THR A N 1
ATOM 862 C CA . THR A 1 112 ? -12.025 -3.711 6.762 1.00 96.44 112 THR A CA 1
ATOM 863 C C . THR A 1 112 ? -12.441 -4.009 5.315 1.00 96.44 112 THR A C 1
ATOM 865 O O . THR A 1 112 ? -11.784 -3.551 4.366 1.00 96.44 112 THR A O 1
ATOM 868 N N . PRO A 1 113 ? -13.561 -4.724 5.103 1.00 96.19 113 PRO A N 1
ATOM 869 C CA . PRO A 1 113 ? -14.097 -4.945 3.765 1.00 96.19 113 PRO A CA 1
ATOM 870 C C . PRO A 1 113 ? -14.307 -3.645 2.973 1.00 96.19 113 PRO A C 1
ATOM 872 O O . PRO A 1 113 ? -13.962 -3.600 1.791 1.00 96.19 113 PRO A O 1
ATOM 875 N N . GLU A 1 114 ? -14.792 -2.566 3.604 1.00 95.94 114 GLU A N 1
ATOM 876 C CA . GLU A 1 114 ? -14.981 -1.277 2.921 1.00 95.94 114 GLU A CA 1
ATOM 877 C C . GLU A 1 114 ? -13.654 -0.630 2.512 1.00 95.94 114 GLU A C 1
ATOM 879 O O . GLU A 1 114 ? -13.538 -0.071 1.416 1.00 95.94 114 GLU A O 1
ATOM 884 N N . GLN A 1 115 ? -12.640 -0.703 3.378 1.00 95.12 115 GLN A N 1
ATOM 885 C CA . GLN A 1 115 ? -11.307 -0.181 3.084 1.00 95.12 115 GLN A CA 1
ATOM 886 C C . GLN A 1 115 ? -10.670 -0.946 1.917 1.00 95.12 115 GLN A C 1
ATOM 888 O O . GLN A 1 115 ? -10.182 -0.333 0.963 1.00 95.12 115 GLN A O 1
ATOM 893 N N . MET A 1 116 ? -10.730 -2.279 1.942 1.00 96.44 116 MET A N 1
ATOM 894 C CA . MET A 1 116 ? -10.192 -3.111 0.866 1.00 96.44 116 MET A CA 1
ATOM 895 C C . MET A 1 116 ? -10.893 -2.831 -0.469 1.00 96.44 116 MET A C 1
ATOM 897 O O . MET A 1 116 ? -10.249 -2.678 -1.506 1.00 96.44 116 MET A O 1
ATOM 901 N N . ASP A 1 117 ? -12.216 -2.703 -0.459 1.00 95.88 117 ASP A N 1
ATOM 902 C CA . ASP A 1 117 ? -12.999 -2.378 -1.650 1.00 95.88 117 ASP A CA 1
ATOM 903 C C . ASP A 1 117 ? -12.657 -0.979 -2.208 1.00 95.88 117 ASP A C 1
ATOM 905 O O . ASP A 1 117 ? -12.504 -0.790 -3.423 1.00 95.88 117 ASP A O 1
ATOM 909 N N . ARG A 1 118 ? -12.426 0.009 -1.332 1.00 95.62 118 ARG A N 1
ATOM 910 C CA . ARG A 1 118 ? -11.963 1.347 -1.731 1.00 95.62 118 ARG A CA 1
ATOM 911 C C . ARG A 1 118 ? -10.560 1.312 -2.347 1.00 95.62 118 ARG A C 1
ATOM 913 O O . ARG A 1 118 ? -10.362 1.950 -3.384 1.00 95.62 118 ARG A O 1
ATOM 920 N N . LEU A 1 119 ? -9.636 0.536 -1.780 1.00 94.62 119 LEU A N 1
ATOM 921 C CA . LEU A 1 119 ? -8.302 0.308 -2.345 1.00 94.62 119 LEU A CA 1
ATOM 922 C C . LEU A 1 119 ? -8.384 -0.338 -3.737 1.00 94.62 119 LEU A C 1
ATOM 924 O O . LEU A 1 119 ? -7.813 0.181 -4.693 1.00 94.62 119 LEU A O 1
ATOM 928 N N . MET A 1 120 ? -9.164 -1.411 -3.891 1.00 92.44 120 MET A N 1
ATOM 929 C CA . MET A 1 120 ? -9.303 -2.129 -5.165 1.00 92.44 120 MET A CA 1
ATOM 930 C C . MET A 1 120 ? -9.917 -1.265 -6.273 1.00 92.44 120 MET A C 1
ATOM 932 O O . MET A 1 120 ? -9.510 -1.351 -7.437 1.00 92.44 120 MET A O 1
ATOM 936 N N . ARG A 1 121 ? -10.891 -0.408 -5.939 1.00 93.25 121 ARG A N 1
ATOM 937 C CA . ARG A 1 121 ? -11.426 0.585 -6.884 1.00 93.25 121 ARG A CA 1
ATOM 938 C C . ARG A 1 121 ? -10.361 1.578 -7.326 1.00 93.25 121 ARG A C 1
ATOM 940 O O . ARG A 1 121 ? -10.259 1.861 -8.521 1.00 93.25 121 ARG A O 1
ATOM 947 N N . TRP A 1 122 ? -9.596 2.107 -6.376 1.00 92.62 122 TRP A N 1
ATOM 948 C CA . TRP A 1 122 ? -8.534 3.063 -6.659 1.00 92.62 122 TRP A CA 1
ATOM 949 C C . TRP A 1 122 ? -7.436 2.435 -7.533 1.00 92.62 122 TRP A C 1
ATOM 951 O O . TRP A 1 122 ? -7.084 3.001 -8.568 1.00 92.62 122 TRP A O 1
ATOM 961 N N . GLU A 1 123 ? -6.990 1.214 -7.222 1.00 89.44 123 GLU A N 1
ATOM 962 C CA . GLU A 1 123 ? -5.997 0.500 -8.033 1.00 89.44 123 GLU A CA 1
ATOM 963 C C . GLU A 1 123 ? -6.496 0.260 -9.462 1.00 89.44 123 GLU A C 1
ATOM 965 O O . GLU A 1 123 ? -5.756 0.462 -10.427 1.00 89.44 123 GLU A O 1
ATOM 970 N N . ARG A 1 124 ? -7.769 -0.124 -9.631 1.00 87.88 124 ARG A N 1
ATOM 971 C CA . ARG A 1 124 ? -8.383 -0.304 -10.956 1.00 87.88 124 ARG A CA 1
ATOM 972 C C . ARG A 1 124 ? -8.399 1.000 -11.755 1.00 87.88 124 ARG A C 1
ATOM 974 O O . ARG A 1 124 ? -8.117 0.983 -12.952 1.00 87.88 124 ARG A O 1
ATOM 981 N N . MET A 1 125 ? -8.700 2.119 -11.097 1.00 85.44 125 MET A N 1
ATOM 982 C CA . MET A 1 125 ? -8.689 3.445 -11.716 1.00 85.44 125 MET A CA 1
ATOM 983 C C . MET A 1 125 ? -7.280 3.837 -12.178 1.00 85.44 125 MET A C 1
ATOM 985 O O . MET A 1 125 ? -7.112 4.337 -13.291 1.00 85.44 125 MET A O 1
ATOM 989 N N . ILE A 1 126 ? -6.261 3.591 -11.351 1.00 81.31 126 ILE A N 1
ATOM 990 C CA . ILE A 1 126 ? -4.885 3.991 -11.656 1.00 81.31 126 ILE A CA 1
ATOM 991 C C . ILE A 1 126 ? -4.217 3.074 -12.682 1.00 81.31 126 ILE A C 1
ATOM 993 O O . ILE A 1 126 ? -3.488 3.566 -13.541 1.00 81.31 126 ILE A O 1
ATOM 997 N N . ARG A 1 127 ? -4.544 1.774 -12.696 1.00 72.75 127 ARG A N 1
ATOM 998 C CA . ARG A 1 127 ? -4.114 0.847 -13.759 1.00 72.75 127 ARG A CA 1
ATOM 999 C C . ARG A 1 127 ? -4.585 1.296 -15.145 1.00 72.75 127 ARG A C 1
ATOM 1001 O O . ARG A 1 127 ? -3.889 1.066 -16.126 1.00 72.75 127 ARG A O 1
ATOM 1008 N N . GLY A 1 128 ? -5.732 1.975 -15.238 1.00 65.00 128 GLY A N 1
ATOM 1009 C CA . GLY A 1 128 ? -6.198 2.582 -16.490 1.00 65.00 128 GLY A CA 1
ATOM 1010 C C . GLY A 1 128 ? -5.385 3.804 -16.935 1.00 65.00 128 GLY A C 1
ATOM 1011 O O . GLY A 1 128 ? -5.300 4.080 -18.128 1.00 65.00 128 GLY A O 1
ATOM 1012 N N . ARG A 1 129 ? -4.758 4.524 -15.995 1.00 62.44 129 ARG A N 1
ATOM 1013 C CA . ARG A 1 129 ? -3.883 5.678 -16.280 1.00 62.44 129 ARG A CA 1
ATOM 1014 C C . ARG A 1 129 ? -2.458 5.266 -16.646 1.00 62.44 129 ARG A C 1
ATOM 1016 O O . ARG A 1 129 ? -1.742 6.049 -17.264 1.00 62.44 129 ARG A O 1
ATOM 1023 N N . PHE A 1 130 ? -2.071 4.046 -16.288 1.00 57.00 130 PHE A N 1
ATOM 1024 C CA . PHE A 1 130 ? -0.733 3.504 -16.482 1.00 57.00 130 PHE A CA 1
ATOM 1025 C C . PHE A 1 130 ? -0.808 2.117 -17.128 1.00 57.00 130 PHE A C 1
ATOM 1027 O O . PHE A 1 130 ? -0.697 1.101 -16.438 1.00 57.00 130 PHE A O 1
ATOM 1034 N N . PRO A 1 131 ? -1.051 2.052 -18.450 1.00 53.94 131 PRO A N 1
ATOM 1035 C CA . PRO A 1 131 ? -1.111 0.780 -19.149 1.00 53.94 131 PRO A CA 1
ATOM 1036 C C . PRO A 1 131 ? 0.254 0.073 -19.094 1.00 53.94 131 PRO A C 1
ATOM 1038 O O . PRO A 1 131 ? 1.294 0.739 -19.120 1.00 53.94 131 PRO A O 1
ATOM 1041 N N . PRO A 1 132 ? 0.273 -1.272 -19.040 1.00 52.44 132 PRO A N 1
ATOM 1042 C CA . PRO A 1 132 ? 1.518 -2.025 -19.092 1.00 52.44 132 PRO A CA 1
ATOM 1043 C C . PRO A 1 132 ? 2.288 -1.694 -20.383 1.00 52.44 132 PRO A C 1
ATOM 1045 O O . PRO A 1 132 ? 1.659 -1.471 -21.427 1.00 52.44 132 PRO A O 1
ATOM 1048 N N . PRO A 1 133 ? 3.634 -1.674 -20.347 1.00 44.62 133 PRO A N 1
ATOM 1049 C CA . PRO A 1 133 ? 4.428 -1.534 -21.563 1.00 44.62 133 PRO A CA 1
ATOM 1050 C C . PRO A 1 133 ? 4.069 -2.668 -22.534 1.00 44.62 133 PRO A C 1
ATOM 1052 O O . PRO A 1 133 ? 4.109 -3.836 -22.157 1.00 44.62 133 PRO A O 1
ATOM 1055 N N . GLY A 1 134 ? 3.679 -2.329 -23.767 1.00 50.84 134 GLY A N 1
ATOM 1056 C CA . GLY A 1 134 ? 3.406 -3.320 -24.822 1.00 50.84 134 GLY A CA 1
ATOM 1057 C C . GLY A 1 134 ? 2.008 -3.311 -25.450 1.00 50.84 134 GLY A C 1
ATOM 1058 O O . GLY A 1 134 ? 1.707 -4.190 -26.249 1.00 50.84 134 GLY A O 1
ATOM 1059 N N . ARG A 1 135 ? 1.146 -2.328 -25.160 1.00 47.22 135 ARG A N 1
ATOM 1060 C CA . ARG A 1 135 ? -0.062 -2.064 -25.974 1.00 47.22 135 ARG A CA 1
ATOM 1061 C C . ARG A 1 135 ? 0.010 -0.714 -26.690 1.00 47.22 135 ARG A C 1
ATOM 1063 O O . ARG A 1 135 ? -0.905 0.095 -26.608 1.00 47.22 135 ARG A O 1
ATOM 1070 N N . GLY A 1 136 ? 1.118 -0.468 -27.378 1.00 45.31 136 GLY A N 1
ATOM 1071 C CA . GLY A 1 136 ? 1.177 0.501 -28.471 1.00 45.31 136 GLY A CA 1
ATOM 1072 C C . GLY A 1 136 ? 1.176 -0.289 -29.772 1.00 45.31 136 GLY A C 1
ATOM 1073 O O . GLY A 1 136 ? 2.028 -1.158 -29.930 1.00 45.31 136 GLY A O 1
ATOM 1074 N N . ARG A 1 137 ? 0.170 -0.055 -30.618 1.00 36.88 137 ARG A N 1
ATOM 1075 C CA . ARG A 1 137 ? 0.150 -0.495 -32.019 1.00 36.88 137 ARG A CA 1
ATOM 1076 C C . ARG A 1 137 ? 1.379 0.002 -32.769 1.00 36.88 137 ARG A C 1
ATOM 1078 O O . ARG A 1 137 ? 1.808 1.134 -32.456 1.00 36.88 137 ARG A O 1
#

pLDDT: mean 74.82, std 18.27, range [36.88, 96.44]

Sequence (137 aa):
MEASGMMKRDLAFAISIAAGLAAILAFQALTIPRGPRGPGPPPGMAPDRLLEASWAFICFELRPSDEQLPELRRAYEDAWSKLRRPGEGPPPPEEVREAMSQLHERLRAILTPEQMDRLMRWERMIRGRFPPPGRGR

Foldseek 3Di:
DPPPPPVVVVVVVVVVVVVVVVVVVVCCVVVPPPPPPPDPPPLFPFLVVLLVVLVVCVVPPLPADPVLVVQLVVLSVVLCVQQDDPPDDGDDPVSSVVSVVSSLVSCPVRDDPVSSVVSVVVSVVVCVVPPGRDPDD

Secondary structure (DSSP, 8-state):
--STTHHHHHHHHHHHHHHHHHHHHHHHHHHS------S-S-SS--THHHHHHHHHHIIIII---TTHHHHHHHHHHHHHHHH--TTS-SPPHHHHHHHHHHHHHHHHHHS-HHHHHHHHHHHHHHHHHSPPTT---

Radius of gyration: 25.23 Å; chains: 1; bounding box: 37×82×47 Å